Protein AF-K1SUI3-F1 (afdb_monomer_lite)

Secondary structure (DSSP, 8-state):
--SHHHHHHHHHHHHHHHH-GGGTTTEEE-TT-S---HHHHHHHHHTT--TT--SEEE---BTTBS-EEE--

Structure (mmCIF, N/CA/C/O backbone):
data_AF-K1SUI3-F1
#
_entry.id   AF-K1SUI3-F1
#
loop_
_atom_site.group_PDB
_atom_site.id
_atom_site.type_symbol
_atom_site.label_atom_id
_atom_site.label_alt_id
_atom_site.label_comp_id
_atom_site.label_asym_id
_atom_site.label_entity_id
_atom_site.label_seq_id
_atom_site.pdbx_PDB_ins_code
_atom_site.Cartn_x
_atom_site.Cartn_y
_atom_site.Cartn_z
_atom_site.occupancy
_atom_site.B_iso_or_equiv
_atom_site.auth_seq_id
_atom_site.auth_comp_id
_atom_site.auth_asym_id
_atom_site.auth_atom_id
_atom_site.pdbx_PDB_model_num
ATOM 1 N N . MET A 1 1 ? 23.591 2.825 -1.351 1.00 49.47 1 MET A N 1
ATOM 2 C CA . MET A 1 1 ? 22.366 3.423 -0.780 1.00 49.47 1 MET A CA 1
ATOM 3 C C . MET A 1 1 ? 21.731 2.387 0.121 1.00 49.47 1 MET A C 1
ATOM 5 O O . MET A 1 1 ? 21.338 1.336 -0.364 1.00 49.47 1 MET A O 1
ATOM 9 N N . ARG A 1 2 ? 21.806 2.598 1.437 1.00 56.94 2 ARG A N 1
ATOM 10 C CA . ARG A 1 2 ? 21.340 1.625 2.434 1.00 56.94 2 ARG A CA 1
ATOM 11 C C . ARG A 1 2 ? 19.813 1.583 2.416 1.00 56.94 2 ARG A C 1
ATOM 13 O O . ARG A 1 2 ? 19.196 2.623 2.235 1.00 56.94 2 ARG A O 1
ATOM 20 N N . HIS A 1 3 ? 19.260 0.392 2.616 1.00 79.50 3 HIS A N 1
ATOM 21 C CA . HIS A 1 3 ? 17.842 0.012 2.604 1.00 79.50 3 HIS A CA 1
ATOM 22 C C . HIS A 1 3 ? 16.946 0.750 3.634 1.00 79.50 3 HIS A C 1
ATOM 24 O O . HIS A 1 3 ? 16.114 0.116 4.267 1.00 79.50 3 HIS A O 1
ATOM 30 N N . GLN A 1 4 ? 17.118 2.057 3.864 1.00 90.88 4 GLN A N 1
ATOM 31 C CA . GLN A 1 4 ? 16.397 2.818 4.893 1.00 90.88 4 GLN A CA 1
ATOM 32 C C . GLN A 1 4 ? 14.887 2.813 4.657 1.00 90.88 4 GLN A C 1
ATOM 34 O O . GLN A 1 4 ? 14.154 2.430 5.559 1.00 90.88 4 GLN A O 1
ATOM 39 N N . GLU A 1 5 ? 14.442 3.129 3.443 1.00 90.81 5 GLU A N 1
ATOM 40 C CA . GLU A 1 5 ? 13.029 3.062 3.046 1.00 90.81 5 GLU A CA 1
ATOM 41 C C . GLU A 1 5 ? 12.456 1.652 3.253 1.00 90.81 5 GLU A C 1
ATOM 43 O O . GLU A 1 5 ? 11.456 1.468 3.939 1.00 90.81 5 GLU A O 1
ATOM 48 N N . SER A 1 6 ? 13.181 0.617 2.809 1.00 92.12 6 SER A N 1
ATOM 49 C CA . SER A 1 6 ? 12.774 -0.776 3.029 1.00 92.12 6 SER A CA 1
ATOM 50 C C . SER A 1 6 ? 12.687 -1.143 4.518 1.00 92.12 6 SER A C 1
ATOM 52 O O . SER A 1 6 ? 11.770 -1.858 4.919 1.00 92.12 6 SER A O 1
ATOM 54 N N . ILE A 1 7 ? 13.603 -0.654 5.362 1.00 95.06 7 ILE A N 1
ATOM 55 C CA . ILE A 1 7 ? 13.552 -0.858 6.818 1.00 95.06 7 ILE A CA 1
ATOM 56 C C . ILE A 1 7 ? 12.338 -0.134 7.414 1.00 95.06 7 ILE A C 1
ATOM 58 O O . ILE A 1 7 ? 11.650 -0.711 8.260 1.00 95.06 7 ILE A O 1
ATOM 62 N N . ILE A 1 8 ? 12.052 1.094 6.975 1.00 96.25 8 ILE A N 1
ATOM 63 C CA . ILE A 1 8 ? 10.894 1.883 7.417 1.00 96.25 8 ILE A CA 1
ATOM 64 C C . ILE A 1 8 ? 9.596 1.162 7.039 1.00 96.25 8 ILE A C 1
ATOM 66 O O . ILE A 1 8 ? 8.756 0.925 7.909 1.00 96.25 8 ILE A O 1
ATOM 70 N N . GLN A 1 9 ? 9.464 0.713 5.790 1.00 96.06 9 GLN A N 1
ATOM 71 C CA . GLN A 1 9 ? 8.305 -0.038 5.310 1.00 96.06 9 GLN A CA 1
ATOM 72 C C . GLN A 1 9 ? 8.106 -1.344 6.084 1.00 96.06 9 GLN A C 1
ATOM 74 O O . GLN A 1 9 ? 7.014 -1.601 6.594 1.00 96.06 9 GLN A O 1
ATOM 79 N N . GLN A 1 10 ? 9.163 -2.143 6.259 1.00 97.00 10 GLN A N 1
ATOM 80 C CA . GLN A 1 10 ? 9.101 -3.380 7.046 1.00 97.00 10 GLN A CA 1
ATOM 81 C C . GLN A 1 10 ? 8.696 -3.121 8.503 1.00 97.00 10 GLN A C 1
ATOM 83 O O . GLN A 1 10 ? 7.883 -3.860 9.065 1.00 97.00 10 GLN A O 1
ATOM 88 N N . THR A 1 11 ? 9.237 -2.065 9.115 1.00 97.75 11 THR A N 1
ATOM 89 C CA . THR A 1 11 ? 8.928 -1.686 10.500 1.00 97.75 11 THR A CA 1
ATOM 90 C C . THR A 1 11 ? 7.482 -1.223 10.636 1.00 97.75 11 THR A C 1
ATOM 92 O O . THR A 1 11 ? 6.794 -1.664 11.555 1.00 97.75 11 THR A O 1
ATOM 95 N N . CYS A 1 12 ? 6.990 -0.412 9.697 1.00 98.12 12 CYS A N 1
ATOM 96 C CA . CYS A 1 12 ? 5.599 0.030 9.644 1.00 98.12 12 CYS A CA 1
ATOM 97 C C . CYS A 1 12 ? 4.634 -1.153 9.525 1.00 98.12 12 CYS A C 1
ATOM 99 O O . CYS A 1 12 ? 3.736 -1.296 10.355 1.00 98.12 12 CYS A O 1
ATOM 101 N N . VAL A 1 13 ? 4.862 -2.056 8.563 1.00 98.25 13 VAL A N 1
ATOM 102 C CA . VAL A 1 13 ? 4.016 -3.245 8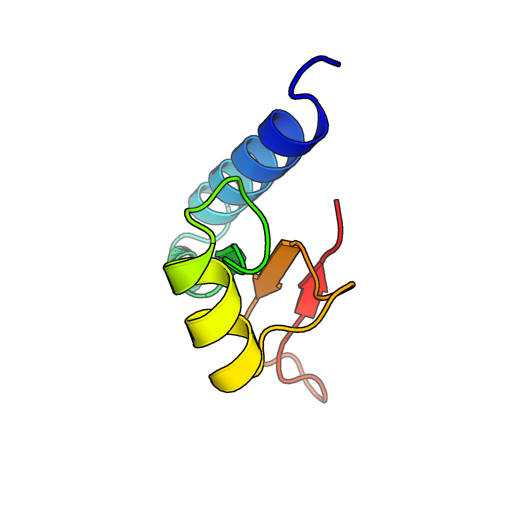.373 1.00 98.25 13 VAL A CA 1
ATOM 103 C C . VAL A 1 13 ? 4.021 -4.120 9.626 1.00 98.25 13 VAL A C 1
ATOM 105 O O . VAL A 1 13 ? 2.963 -4.558 10.081 1.00 98.25 13 VAL A O 1
ATOM 108 N N . ARG A 1 14 ? 5.193 -4.352 10.231 1.00 98.44 14 ARG A N 1
ATOM 109 C CA . ARG A 1 14 ? 5.304 -5.132 11.471 1.00 98.44 14 ARG A CA 1
ATOM 110 C C . ARG A 1 14 ? 4.539 -4.472 12.618 1.00 98.44 14 ARG A C 1
ATOM 112 O O . ARG A 1 14 ? 3.758 -5.144 13.287 1.00 98.44 14 ARG A O 1
ATOM 119 N N . TRP A 1 15 ? 4.746 -3.176 12.839 1.00 98.50 15 TRP A N 1
ATOM 120 C CA . TRP A 1 15 ? 4.059 -2.422 13.884 1.00 98.50 15 TRP A CA 1
ATOM 121 C C . TRP A 1 15 ? 2.542 -2.446 13.694 1.00 98.50 15 TRP A C 1
ATOM 123 O O . TRP A 1 15 ? 1.820 -2.753 14.641 1.00 98.50 15 TRP A O 1
ATOM 133 N N . PHE A 1 16 ? 2.061 -2.206 12.473 1.00 98.62 16 PHE A N 1
ATOM 134 C CA . PHE A 1 16 ? 0.634 -2.190 12.170 1.00 98.62 16 PHE A CA 1
ATOM 135 C C . PHE A 1 16 ? -0.018 -3.532 12.501 1.00 98.62 16 PHE A C 1
ATOM 137 O O . PHE A 1 16 ? -1.047 -3.570 13.171 1.00 98.62 16 PHE A O 1
ATOM 144 N N . ARG A 1 17 ? 0.615 -4.642 12.102 1.00 98.50 17 ARG A N 1
ATOM 145 C CA . ARG A 1 17 ? 0.113 -5.995 12.382 1.00 98.50 17 ARG A CA 1
ATOM 146 C C . ARG A 1 17 ? 0.063 -6.312 13.876 1.00 98.50 17 ARG A C 1
ATOM 148 O O . ARG A 1 17 ? -0.874 -6.968 14.312 1.00 98.50 17 ARG A O 1
ATOM 155 N N . MET A 1 18 ? 1.034 -5.835 14.660 1.00 98.50 18 MET A N 1
ATOM 156 C CA . MET A 1 18 ? 1.015 -5.989 16.122 1.00 98.50 18 MET A CA 1
ATOM 157 C C . MET A 1 18 ? -0.050 -5.108 16.782 1.00 98.50 18 MET A C 1
ATOM 159 O O . MET A 1 18 ? -0.695 -5.529 17.738 1.00 98.50 18 MET A O 1
ATOM 163 N N . LYS A 1 19 ? -0.237 -3.880 16.286 1.00 98.56 19 LYS A N 1
ATOM 164 C CA . LYS A 1 19 ? -1.172 -2.906 16.858 1.00 98.56 19 LYS A CA 1
ATOM 165 C C . LYS A 1 19 ? -2.632 -3.217 16.515 1.00 98.56 19 LYS A C 1
ATOM 167 O O . LYS A 1 19 ? -3.506 -2.979 17.347 1.00 98.56 19 LYS A O 1
ATOM 172 N N . TYR A 1 20 ? -2.883 -3.733 15.314 1.00 98.19 20 TYR A N 1
ATOM 173 C CA . TYR A 1 20 ? -4.211 -4.000 14.762 1.00 98.19 20 TYR A CA 1
ATOM 174 C C . TYR A 1 20 ? -4.289 -5.427 14.193 1.00 98.19 20 TYR A C 1
ATOM 176 O O . TYR A 1 20 ? -4.415 -5.600 12.978 1.00 98.19 20 TYR A O 1
ATOM 184 N N . PRO A 1 21 ? -4.224 -6.471 15.040 1.00 98.12 21 PRO A N 1
ATOM 185 C CA . PRO A 1 21 ? -4.187 -7.859 14.580 1.00 98.12 21 PRO A CA 1
ATOM 186 C C . PRO A 1 21 ? -5.410 -8.238 13.733 1.00 98.12 21 PRO A C 1
ATOM 188 O O . PRO A 1 21 ? -5.270 -8.950 12.742 1.00 98.12 21 PRO A O 1
ATOM 191 N N . GLN A 1 22 ? -6.592 -7.694 14.042 1.00 98.12 22 GLN A N 1
ATOM 192 C CA . GLN A 1 22 ? -7.809 -7.928 13.259 1.00 98.12 22 GLN A CA 1
ATOM 193 C C . GLN A 1 22 ? -7.792 -7.280 11.862 1.00 98.12 22 GLN A C 1
ATOM 195 O O . GLN A 1 22 ? -8.603 -7.642 11.017 1.00 98.12 22 GLN A O 1
ATOM 200 N N . LEU A 1 23 ? -6.880 -6.333 11.607 1.00 97.94 23 LEU A N 1
ATOM 201 C CA . LEU A 1 23 ? -6.712 -5.657 10.314 1.00 97.94 23 LEU A CA 1
ATOM 202 C C . LEU A 1 23 ? -5.416 -6.073 9.601 1.00 97.94 23 LEU A C 1
ATOM 204 O O . LEU A 1 23 ? -5.104 -5.537 8.542 1.00 97.94 23 LEU A O 1
ATOM 208 N N . ALA A 1 24 ? -4.644 -7.011 10.160 1.00 97.50 24 ALA A N 1
ATOM 209 C CA . ALA A 1 24 ? -3.266 -7.304 9.758 1.00 97.50 24 ALA A CA 1
ATOM 210 C C . ALA A 1 24 ? -3.082 -7.650 8.268 1.00 97.50 24 ALA A C 1
ATOM 212 O O . ALA A 1 24 ? -2.012 -7.394 7.709 1.00 97.50 24 ALA A O 1
ATOM 213 N N . LEU A 1 25 ? -4.108 -8.233 7.642 1.00 97.12 25 LEU A N 1
ATOM 214 C CA . LEU A 1 25 ? -4.110 -8.620 6.227 1.00 97.12 25 LEU A CA 1
ATOM 215 C 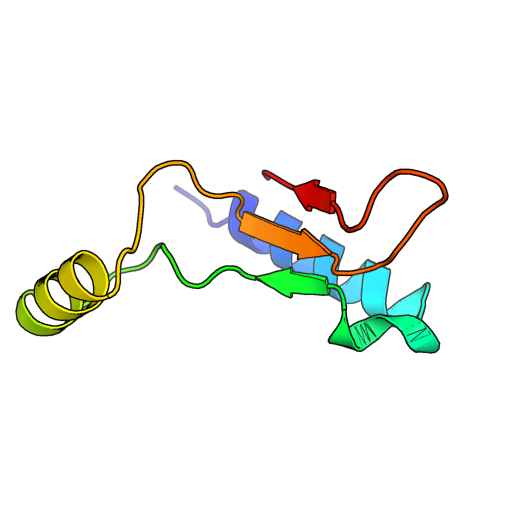C . LEU A 1 25 ? -4.594 -7.508 5.288 1.00 97.12 25 LEU A C 1
ATOM 217 O O . LEU A 1 25 ? -4.449 -7.636 4.077 1.00 97.12 25 LEU A O 1
ATOM 221 N N . LEU A 1 26 ? -5.156 -6.424 5.827 1.00 98.19 26 LEU A N 1
ATOM 222 C CA . LEU A 1 26 ? -5.667 -5.308 5.032 1.00 98.19 26 LEU A CA 1
ATOM 223 C C . LEU A 1 26 ? -4.570 -4.317 4.635 1.00 98.19 26 LEU A C 1
ATOM 225 O O . LEU A 1 26 ? -4.776 -3.586 3.673 1.00 98.19 26 LEU A O 1
ATOM 229 N N . LEU A 1 27 ? -3.435 -4.290 5.351 1.00 98.44 27 LEU A N 1
ATOM 230 C CA . LEU A 1 27 ? -2.242 -3.516 4.989 1.00 98.44 27 LEU A CA 1
ATOM 231 C C . LEU A 1 27 ? -1.218 -4.415 4.281 1.00 98.44 27 LEU A C 1
ATOM 233 O O . LEU A 1 27 ? -0.665 -5.337 4.893 1.00 98.44 27 LEU A O 1
ATOM 237 N N . PHE A 1 28 ? -0.917 -4.120 3.020 1.00 97.81 28 PHE A N 1
ATOM 238 C CA . PHE A 1 28 ? 0.052 -4.878 2.226 1.00 97.81 28 PHE A CA 1
ATOM 2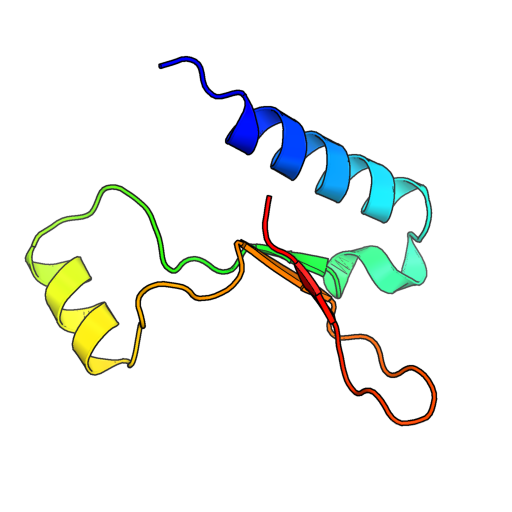39 C C . PHE A 1 28 ? 0.837 -3.987 1.264 1.00 97.81 28 PHE A C 1
ATOM 241 O O . PHE A 1 28 ? 0.416 -2.883 0.924 1.00 97.81 28 PHE A O 1
ATOM 248 N N . ALA A 1 29 ? 2.004 -4.485 0.850 1.00 96.25 29 ALA A N 1
ATOM 249 C CA . ALA A 1 29 ? 2.851 -3.812 -0.120 1.00 96.25 29 ALA A CA 1
ATOM 250 C C . ALA A 1 29 ? 2.312 -3.974 -1.538 1.00 96.25 29 ALA A C 1
ATOM 252 O O . ALA A 1 29 ? 1.834 -5.051 -1.900 1.00 96.25 29 ALA A O 1
ATOM 253 N N . VAL A 1 30 ? 2.436 -2.923 -2.341 1.00 94.56 30 VAL A N 1
ATOM 254 C CA . VAL A 1 30 ? 2.111 -2.977 -3.761 1.00 94.56 30 VAL A CA 1
ATOM 255 C C . VAL A 1 30 ? 3.348 -3.446 -4.536 1.00 94.56 30 VAL A C 1
ATOM 257 O O . VAL A 1 30 ? 4.367 -2.756 -4.539 1.00 94.56 30 VAL A O 1
ATOM 260 N N . PRO A 1 31 ? 3.310 -4.601 -5.221 1.00 87.50 31 PRO A N 1
ATOM 261 C CA . PRO A 1 31 ? 4.486 -5.186 -5.868 1.00 87.50 31 PRO A CA 1
ATOM 262 C C . PRO A 1 31 ? 4.776 -4.551 -7.243 1.00 87.50 31 PRO A C 1
ATOM 264 O O . PRO A 1 31 ? 4.964 -5.248 -8.234 1.00 87.50 31 PRO A O 1
ATOM 267 N N . ASN A 1 32 ? 4.796 -3.218 -7.325 1.00 85.50 32 ASN A N 1
ATOM 268 C CA . ASN A 1 32 ? 4.989 -2.484 -8.584 1.00 85.50 32 ASN A CA 1
ATOM 269 C C . ASN A 1 32 ? 6.459 -2.117 -8.875 1.00 85.50 32 ASN A C 1
ATOM 271 O O . ASN A 1 32 ? 6.796 -1.747 -10.007 1.00 85.50 32 ASN A O 1
ATOM 275 N N . GLY A 1 33 ? 7.339 -2.240 -7.878 1.00 78.62 33 GLY A N 1
ATOM 276 C CA . GLY A 1 33 ? 8.784 -2.018 -7.978 1.00 78.62 33 GLY A CA 1
ATOM 277 C C . GLY A 1 33 ? 9.603 -3.316 -7.968 1.00 78.62 33 GLY A C 1
ATOM 278 O O . GLY A 1 33 ? 9.069 -4.405 -7.792 1.00 78.62 33 GLY A O 1
ATOM 279 N N . GLY A 1 34 ? 10.922 -3.196 -8.146 1.00 81.06 34 GLY A N 1
ATOM 280 C CA . GLY A 1 34 ? 11.868 -4.313 -8.010 1.00 81.06 34 GLY A CA 1
ATOM 281 C C . GLY A 1 34 ? 12.631 -4.682 -9.284 1.00 81.06 34 GLY A C 1
ATOM 282 O O . GLY A 1 34 ? 12.216 -4.383 -10.409 1.00 81.06 34 GLY A O 1
ATOM 283 N N . ALA A 1 35 ? 13.788 -5.320 -9.083 1.00 81.06 35 ALA A N 1
ATOM 284 C CA . ALA A 1 35 ? 14.584 -5.904 -10.157 1.00 81.06 35 ALA A CA 1
ATOM 285 C C . ALA A 1 35 ? 13.888 -7.164 -10.681 1.00 81.06 35 ALA A C 1
ATOM 287 O O . ALA A 1 35 ? 13.473 -8.018 -9.904 1.00 81.06 35 ALA A O 1
ATOM 288 N N . ARG A 1 36 ? 13.757 -7.258 -12.001 1.00 86.94 36 ARG A N 1
ATOM 289 C CA . ARG A 1 36 ? 13.025 -8.323 -12.694 1.00 86.94 36 ARG A CA 1
ATOM 290 C C . ARG A 1 36 ? 13.586 -8.521 -14.090 1.00 86.94 36 ARG A C 1
ATOM 292 O O . ARG A 1 36 ? 14.266 -7.635 -14.623 1.00 86.94 36 ARG A O 1
ATOM 299 N N . LEU A 1 37 ? 13.288 -9.667 -14.690 1.00 93.50 37 LEU A N 1
ATOM 300 C CA . LEU A 1 37 ? 13.666 -9.935 -16.072 1.00 93.50 37 LEU A CA 1
ATOM 301 C C . LEU A 1 37 ? 12.897 -9.006 -17.023 1.00 93.50 37 LEU A C 1
ATOM 303 O O . LEU A 1 37 ? 11.804 -8.519 -16.724 1.00 93.50 37 LEU A O 1
ATOM 307 N N . ARG A 1 38 ? 13.463 -8.749 -18.209 1.00 91.19 38 ARG A N 1
ATOM 308 C CA . ARG A 1 38 ? 12.824 -7.875 -19.211 1.00 91.19 38 ARG A CA 1
ATOM 309 C C . ARG A 1 38 ? 11.444 -8.385 -19.638 1.00 91.19 38 ARG A C 1
ATOM 311 O O . ARG A 1 38 ? 10.556 -7.570 -19.869 1.00 91.19 38 ARG A O 1
ATOM 318 N N . SER A 1 39 ? 11.276 -9.704 -19.727 1.00 94.69 39 SER A N 1
ATOM 319 C CA . SER A 1 39 ? 10.004 -10.360 -20.048 1.00 94.69 39 SER A CA 1
ATOM 320 C C . SER A 1 39 ? 8.940 -10.086 -18.983 1.00 94.69 39 SER A C 1
ATOM 322 O O . SER A 1 39 ? 7.855 -9.621 -19.315 1.00 94.69 39 SER A O 1
ATOM 324 N N . GLU A 1 40 ? 9.272 -10.276 -17.707 1.00 93.31 40 GLU A N 1
ATOM 325 C CA . GLU A 1 40 ? 8.375 -10.010 -16.574 1.00 93.31 40 GLU A CA 1
ATOM 326 C C . GLU A 1 40 ? 7.982 -8.530 -16.506 1.00 93.31 40 GLU A C 1
ATOM 328 O O . GLU A 1 40 ? 6.818 -8.192 -16.308 1.00 93.31 40 GLU A O 1
ATOM 333 N N . ALA A 1 41 ? 8.935 -7.622 -16.745 1.00 90.81 41 ALA A N 1
ATOM 334 C CA . ALA A 1 41 ? 8.649 -6.190 -16.803 1.00 90.81 41 ALA A CA 1
ATOM 335 C C . ALA A 1 41 ? 7.686 -5.817 -17.942 1.00 90.81 41 ALA A C 1
ATOM 337 O O . ALA A 1 41 ? 6.906 -4.877 -17.789 1.00 90.81 41 ALA A O 1
ATOM 338 N N . ALA A 1 42 ? 7.753 -6.509 -19.083 1.00 92.19 42 ALA A N 1
ATOM 339 C CA . ALA A 1 42 ? 6.839 -6.291 -20.200 1.00 92.19 42 ALA A CA 1
ATOM 340 C C . ALA A 1 42 ? 5.430 -6.816 -19.886 1.00 92.19 42 ALA A C 1
ATOM 342 O O . ALA A 1 42 ? 4.464 -6.089 -20.106 1.00 92.19 42 ALA A O 1
ATOM 343 N N . ILE A 1 43 ? 5.330 -8.021 -19.312 1.00 93.12 43 ILE A N 1
ATOM 344 C CA . ILE A 1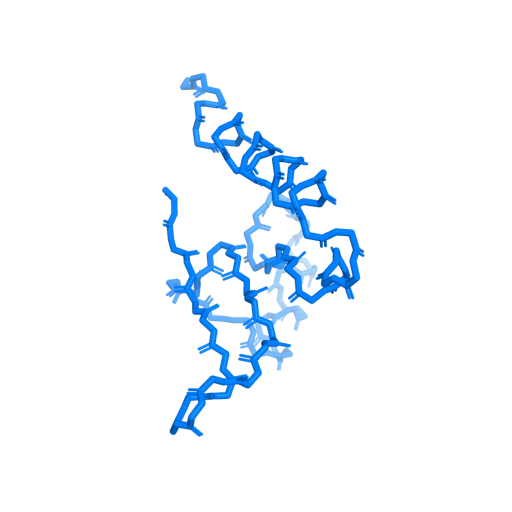 43 ? 4.061 -8.621 -18.874 1.00 93.12 43 ILE A CA 1
ATOM 345 C C . ILE A 1 43 ? 3.366 -7.705 -17.865 1.00 93.12 43 ILE A C 1
ATOM 347 O O . ILE A 1 43 ? 2.252 -7.268 -18.111 1.00 93.12 43 ILE A O 1
ATOM 351 N N . MET A 1 44 ? 4.056 -7.298 -16.801 1.00 91.19 44 MET A N 1
ATOM 352 C CA . MET A 1 44 ? 3.473 -6.446 -15.760 1.00 91.19 44 MET A CA 1
ATOM 353 C C . MET A 1 44 ? 3.024 -5.071 -16.281 1.00 91.19 44 MET A C 1
ATOM 355 O O . MET A 1 44 ? 2.015 -4.527 -15.843 1.00 91.19 44 MET A O 1
ATOM 359 N N . LYS A 1 45 ? 3.742 -4.488 -17.251 1.00 90.00 45 LYS A N 1
ATOM 360 C CA . LYS A 1 45 ? 3.270 -3.266 -17.925 1.00 90.00 45 LYS A CA 1
ATOM 361 C C . LYS A 1 45 ? 1.980 -3.513 -18.707 1.00 90.00 45 LYS A C 1
ATOM 363 O O . 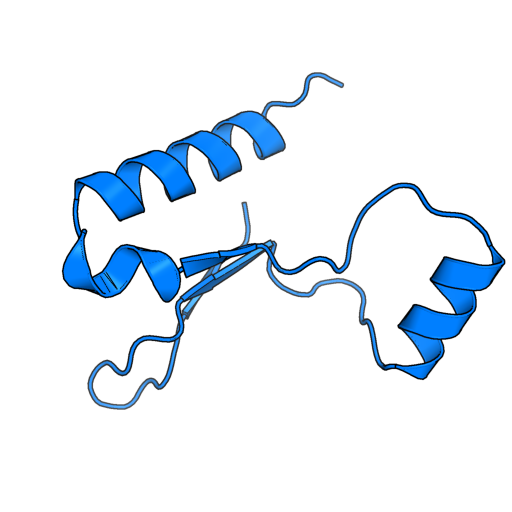LYS A 1 45 ? 1.114 -2.646 -18.698 1.00 90.00 45 LYS A O 1
ATOM 368 N N . ALA A 1 46 ? 1.857 -4.665 -19.365 1.00 94.62 46 ALA A N 1
ATOM 369 C CA . ALA A 1 46 ? 0.639 -5.056 -20.071 1.00 94.62 46 ALA A CA 1
ATOM 370 C C . ALA A 1 46 ? -0.519 -5.363 -19.102 1.00 94.62 46 ALA A C 1
ATOM 372 O O . ALA A 1 46 ? -1.663 -5.048 -19.408 1.00 94.62 46 ALA A O 1
ATOM 373 N N . GLU A 1 47 ? -0.219 -5.891 -17.912 1.00 94.25 47 GLU A N 1
ATOM 374 C CA . GLU A 1 47 ? -1.169 -6.076 -16.802 1.00 94.25 47 GLU A CA 1
ATOM 375 C C . GLU A 1 47 ? -1.583 -4.750 -16.136 1.00 94.25 47 GLU A C 1
ATOM 377 O O . GLU A 1 47 ? -2.519 -4.722 -15.340 1.00 94.25 47 GLU A O 1
ATOM 382 N N . GLY A 1 48 ? -0.920 -3.638 -16.476 1.00 92.69 48 GLY A N 1
ATOM 383 C CA . GLY A 1 48 ? -1.297 -2.297 -16.032 1.00 92.69 48 GLY A CA 1
ATOM 384 C C . GLY A 1 48 ? -0.469 -1.730 -14.878 1.00 92.69 48 GLY A C 1
ATOM 385 O O . GLY A 1 48 ? -0.889 -0.750 -14.265 1.00 92.69 48 GLY A O 1
ATOM 386 N N . THR A 1 49 ? 0.714 -2.277 -14.571 1.00 91.75 49 THR A N 1
ATOM 387 C CA . THR A 1 49 ? 1.631 -1.650 -13.605 1.00 91.75 49 THR A CA 1
ATOM 388 C C . THR A 1 49 ? 1.964 -0.214 -14.021 1.00 91.75 49 THR A C 1
ATOM 390 O O . THR A 1 49 ? 2.479 0.031 -15.116 1.00 91.75 49 THR A O 1
ATOM 393 N N . MET A 1 50 ? 1.755 0.733 -13.104 1.00 89.94 50 MET A N 1
ATOM 394 C CA . MET A 1 50 ? 2.074 2.149 -13.291 1.00 89.94 50 MET A CA 1
ATOM 395 C C . MET A 1 50 ? 3.218 2.600 -12.378 1.00 89.94 50 MET A C 1
ATOM 397 O O . MET A 1 50 ? 3.422 2.066 -11.289 1.00 89.94 50 MET A O 1
ATOM 401 N N . LYS A 1 51 ? 3.980 3.601 -12.836 1.00 88.56 51 LYS A N 1
ATOM 402 C CA . LYS A 1 51 ? 4.974 4.295 -12.004 1.00 88.56 51 LYS A CA 1
ATOM 403 C C . LYS A 1 51 ? 4.265 5.271 -11.060 1.00 88.56 51 LYS A C 1
ATOM 405 O O . LYS A 1 51 ? 3.290 5.889 -11.473 1.00 88.56 51 LYS A O 1
ATOM 410 N N . GLY A 1 52 ? 4.798 5.446 -9.850 1.00 88.81 52 GLY A N 1
ATOM 411 C CA . GLY A 1 52 ? 4.248 6.374 -8.850 1.00 88.81 52 GLY A CA 1
ATOM 412 C C . GLY A 1 52 ? 3.011 5.847 -8.118 1.00 88.81 52 GLY A C 1
ATOM 413 O O . GLY A 1 52 ? 2.214 6.634 -7.621 1.00 88.81 52 GLY A O 1
ATOM 414 N N . VAL A 1 53 ? 2.814 4.525 -8.104 1.00 92.31 53 VAL A N 1
ATOM 415 C CA . VAL A 1 53 ? 1.824 3.889 -7.227 1.00 92.31 53 VAL A CA 1
ATOM 416 C C . VAL A 1 53 ? 2.419 3.773 -5.829 1.00 92.31 53 VAL A C 1
ATOM 418 O O . VAL A 1 53 ? 3.584 3.411 -5.717 1.00 92.31 53 VAL A O 1
ATOM 421 N N . ALA A 1 54 ? 1.585 4.009 -4.816 1.00 95.25 54 ALA A N 1
ATOM 422 C CA . ALA A 1 54 ? 1.950 3.917 -3.408 1.00 95.25 54 ALA A CA 1
ATOM 423 C C . ALA A 1 54 ? 2.624 2.593 -3.022 1.00 95.25 54 ALA A C 1
ATOM 425 O O . ALA A 1 54 ? 2.228 1.529 -3.507 1.00 95.25 54 ALA A O 1
ATOM 426 N N . ASP A 1 55 ? 3.561 2.652 -2.075 1.00 95.19 55 ASP A N 1
ATOM 427 C CA . ASP A 1 55 ? 4.275 1.479 -1.558 1.00 95.19 55 ASP A CA 1
ATOM 428 C C . ASP A 1 55 ? 3.370 0.525 -0.781 1.00 95.19 55 ASP A C 1
ATOM 430 O O . ASP A 1 55 ? 3.529 -0.698 -0.863 1.00 95.19 55 ASP A O 1
ATOM 434 N N . LEU A 1 56 ? 2.419 1.070 -0.012 1.00 97.19 56 LEU A N 1
ATOM 435 C CA . LEU A 1 56 ? 1.459 0.304 0.782 1.00 97.19 56 LEU A CA 1
ATOM 436 C C . LEU A 1 56 ? 0.014 0.724 0.490 1.00 97.19 56 LEU A C 1
ATOM 438 O O . LEU A 1 56 ? -0.308 1.905 0.336 1.00 97.19 56 LEU A O 1
ATOM 442 N N . LEU A 1 57 ? -0.881 -0.263 0.526 1.00 97.94 57 LEU A N 1
ATOM 443 C CA . LEU A 1 57 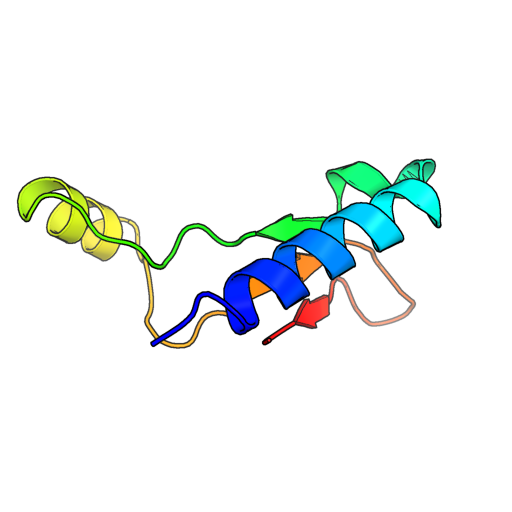? -2.328 -0.072 0.535 1.00 97.94 57 LEU A CA 1
ATOM 444 C C . LEU A 1 57 ? -2.911 -0.638 1.824 1.00 97.94 57 LEU A C 1
ATOM 446 O O . LEU A 1 57 ? -2.635 -1.782 2.181 1.00 97.94 57 LEU A O 1
ATOM 450 N N . LEU A 1 58 ? -3.747 0.156 2.495 1.00 98.38 58 LEU A N 1
ATOM 451 C CA . LEU A 1 58 ? -4.638 -0.291 3.559 1.00 98.38 58 LEU A CA 1
ATOM 452 C C . LEU A 1 58 ? -6.075 -0.313 3.036 1.00 98.38 58 LEU A C 1
ATOM 454 O O . LEU A 1 58 ? -6.705 0.735 2.889 1.00 98.38 58 LEU A O 1
ATOM 458 N N . LEU A 1 59 ? -6.613 -1.505 2.795 1.00 97.88 59 LEU A N 1
ATOM 459 C CA . LEU A 1 59 ? -7.998 -1.696 2.360 1.00 97.88 59 LEU A CA 1
ATOM 460 C C . LEU A 1 59 ? -8.944 -1.752 3.561 1.00 97.88 59 LEU A C 1
ATOM 462 O O . LEU A 1 59 ? -9.459 -2.807 3.922 1.00 97.88 59 LEU A O 1
ATOM 466 N N . PHE A 1 60 ? -9.148 -0.605 4.205 1.00 96.81 60 PHE A N 1
ATOM 467 C CA . PHE A 1 60 ? -10.059 -0.470 5.337 1.00 96.81 60 PHE A CA 1
ATOM 468 C C . PHE A 1 60 ? -11.045 0.685 5.114 1.00 96.81 60 PHE A C 1
ATOM 470 O O . PHE A 1 60 ? -10.612 1.825 4.917 1.00 96.81 60 PHE A O 1
ATOM 477 N N . PRO A 1 61 ? -12.365 0.430 5.171 1.00 96.25 61 PRO A N 1
ATOM 478 C CA . PRO A 1 61 ? -13.355 1.484 5.024 1.00 96.25 61 PRO A CA 1
ATOM 479 C C . PRO A 1 61 ? -13.417 2.363 6.280 1.00 96.25 61 PRO A C 1
ATOM 481 O O . PRO A 1 61 ? -13.592 1.880 7.397 1.00 96.25 61 PRO A O 1
ATOM 484 N N . ALA A 1 62 ? -13.336 3.678 6.091 1.00 95.31 62 ALA A N 1
ATOM 485 C CA . ALA A 1 62 ? -13.426 4.677 7.148 1.00 95.31 62 ALA A CA 1
ATOM 486 C C . ALA A 1 62 ? -14.329 5.841 6.711 1.00 95.31 62 ALA A C 1
ATOM 488 O O . ALA A 1 62 ? -13.908 6.760 6.006 1.00 95.31 62 ALA A O 1
ATOM 489 N N . LYS A 1 63 ? -15.590 5.828 7.164 1.00 95.12 63 LYS A N 1
ATOM 490 C CA . LYS A 1 63 ? -16.627 6.811 6.796 1.00 95.12 63 LYS A CA 1
ATOM 491 C C . LYS A 1 63 ? -16.810 6.908 5.273 1.00 95.12 63 LYS A C 1
ATOM 493 O O . LYS A 1 63 ? -17.453 6.053 4.683 1.00 95.12 63 LYS A O 1
ATOM 498 N N . ARG A 1 64 ? -16.266 7.960 4.654 1.00 97.06 64 ARG A N 1
ATOM 499 C CA . ARG A 1 64 ? -16.357 8.251 3.213 1.00 97.06 64 ARG A CA 1
ATOM 500 C C . ARG A 1 64 ? -15.159 7.732 2.411 1.00 97.06 64 ARG A C 1
ATOM 502 O O . ARG A 1 64 ? -15.102 7.958 1.210 1.00 97.06 64 ARG A O 1
ATOM 509 N N . PHE A 1 65 ? -14.204 7.077 3.065 1.00 97.19 65 PHE A N 1
ATOM 510 C CA . PHE A 1 65 ? -12.997 6.547 2.442 1.00 97.19 65 PHE A CA 1
ATOM 511 C C . PHE A 1 65 ? -13.048 5.019 2.423 1.00 97.19 65 PHE A C 1
ATOM 513 O O . PHE A 1 65 ? -13.483 4.407 3.396 1.00 97.19 65 PHE A O 1
ATOM 520 N N . HIS A 1 66 ? -12.599 4.404 1.329 1.00 95.81 66 HIS A N 1
ATOM 521 C CA . HIS A 1 66 ? -12.603 2.943 1.153 1.00 95.81 66 HIS A CA 1
ATOM 522 C C . HIS A 1 66 ? -11.228 2.297 1.380 1.00 95.81 66 HIS A C 1
ATOM 524 O O . HIS A 1 66 ? -11.122 1.074 1.439 1.00 95.81 66 HIS A O 1
ATOM 530 N N . GLY A 1 67 ? -10.187 3.115 1.526 1.00 96.94 67 GLY A N 1
ATOM 531 C CA . GLY A 1 67 ? -8.829 2.680 1.807 1.00 96.94 67 GLY A CA 1
ATOM 532 C C . GLY A 1 67 ? -7.875 3.863 1.928 1.00 96.94 67 GLY A C 1
ATOM 533 O O . GLY A 1 67 ? -8.277 5.020 1.782 1.00 96.94 67 GLY A O 1
ATOM 534 N N . LEU A 1 68 ? -6.613 3.551 2.203 1.00 97.44 68 LEU A N 1
ATOM 535 C CA . LEU A 1 68 ? -5.527 4.511 2.360 1.00 97.44 68 LEU A CA 1
ATOM 536 C C . LEU A 1 68 ? -4.307 4.042 1.557 1.00 97.44 68 LEU A C 1
ATOM 538 O O . LEU A 1 68 ? -3.851 2.912 1.727 1.00 97.44 68 LEU A O 1
ATOM 542 N N . CYS A 1 69 ? -3.784 4.926 0.711 1.00 97.44 69 CYS A N 1
ATOM 543 C CA . CYS A 1 69 ? -2.521 4.752 -0.005 1.00 97.44 69 CYS A CA 1
ATOM 544 C C . CYS A 1 69 ? -1.400 5.441 0.784 1.00 97.44 69 CYS A C 1
ATOM 546 O O . CYS A 1 69 ? -1.595 6.571 1.235 1.00 97.44 69 CYS A O 1
ATOM 548 N N . ILE A 1 70 ? -0.256 4.779 0.959 1.00 96.88 70 ILE A N 1
ATOM 549 C CA . ILE A 1 70 ? 0.865 5.279 1.768 1.00 96.88 70 ILE A CA 1
ATOM 550 C C . ILE A 1 70 ? 2.159 5.167 0.956 1.00 96.88 70 ILE A C 1
ATOM 552 O O . ILE A 1 70 ? 2.512 4.068 0.530 1.00 96.88 70 ILE A O 1
ATOM 556 N N . GLU A 1 71 ? 2.839 6.299 0.787 1.00 95.06 71 GLU A N 1
ATOM 557 C CA . GLU A 1 71 ? 4.208 6.409 0.259 1.00 95.06 71 GLU A CA 1
ATOM 558 C C . GLU A 1 71 ? 5.196 6.478 1.434 1.00 95.06 71 GLU A C 1
ATOM 560 O O . GLU A 1 71 ? 4.848 7.054 2.475 1.00 95.06 71 GLU A O 1
ATOM 565 N N . MET A 1 72 ? 6.392 5.904 1.285 1.00 88.75 72 MET A N 1
ATOM 566 C CA . MET A 1 72 ? 7.429 5.841 2.326 1.00 88.75 72 MET A CA 1
ATOM 567 C C . MET A 1 72 ? 8.725 6.561 1.959 1.00 88.75 72 MET A C 1
ATOM 569 O O . MET A 1 72 ? 9.118 6.562 0.778 1.00 88.75 72 MET A O 1
#

Foldseek 3Di:
DDCPQVVVVVVVLVVCCVVCVVQSVQKDFDPLDDDDDPVVVVVVVVVPRDPPFAGIKRQPDDPVDRIDGHHD

Sequence (72 aa):
MRHQESIIQQTCVRWFRMKYPQLALLLFAVPNGGARLRSEAAIMKAEGTMKGVADLLLLFPAKRFHGLCIEM

Organism: NCBI:txid408170

InterPro domains:
  IPR011856 tRNA endonuclease-like domain superfamily [G3DSA:3.40.1350.10] (1-72)

pLDDT: mean 92.96, std 8.24, range [49.47, 98.62]

Radius of gyration: 14.3 Å; chains: 1; bounding box: 39×19×37 Å